Protein AF-A0A9E0X4R2-F1 (afdb_monomer)

Foldseek 3Di:
DDDDDDDDDDPPCVVPPPVPDPPDQVRVVVVCVVVLQFDDPVVLQVVCCVVVVFHWDDWGWDQDPNFIWIWTWTQHPVRWTKTWIAGRRPRHTPDIDTDGDD

pLDDT: mean 84.86, std 18.84, range [43.09, 98.38]

Solvent-accessible surface area (backbone atoms only — not comparable to full-atom values): 6273 Å² total; per-residue (Å²): 136,84,84,87,88,84,82,82,81,81,87,70,78,74,70,77,78,72,72,76,68,83,69,53,50,68,58,48,5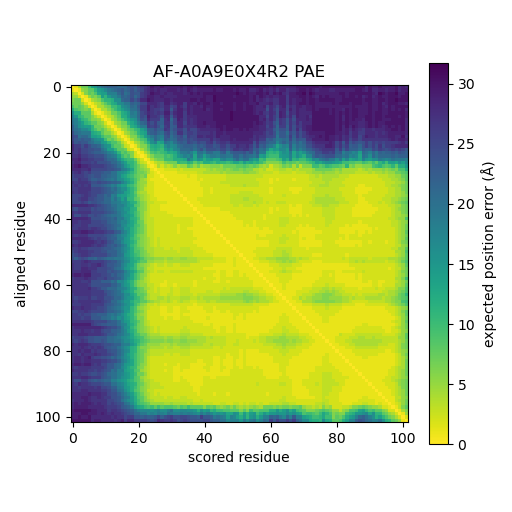1,50,50,38,42,76,70,67,60,31,59,58,68,66,61,52,48,60,49,48,30,67,76,68,60,35,45,79,77,46,76,48,59,49,75,56,98,90,40,52,32,37,39,34,36,29,40,33,91,87,67,32,39,38,39,37,34,22,36,28,61,80,63,48,78,76,44,80,46,79,45,81,70,128

Sequence (102 aa):
MTHLLRIIVLLSLALFAVRALPADDHDLARQALQQGQVLPLRSVIDKVEREYQGQVVKIEFERDDGRYIYEIRLLQKDGRIAKLKLDAVDGRVLKIKRKEGR

Mean predicted aligned error: 10.58 Å

Radius of gyration: 24.24 Å; Cα contacts (8 Å, |Δi|>4): 136; chains: 1; bounding box: 84×25×48 Å

Nearest PDB structures (foldseek):
  2gu3-assembly1_A  TM=7.983E-01  e=5.605E-03  Bacillus subtilis subsp. subtilis str. 168
  2zf4-assembly1_B  TM=6.304E-01  e=1.196E+00  Chromobacterium violaceum
  1vkd-assembly1_A  TM=5.359E-01  e=2.009E+00  Thermotoga maritima MSB8
  7pkn-assembly1_O  TM=3.134E-01  e=2.531E+00  Homo sapiens

Secondary structure (DSSP, 8-state):
--------------------PPPPHHHHHHHHHHTT-S--HHHHHHHHHHHHTEEEEEEEEEEETTEEEEEEEEEETTSPEEEEEEETTT--EEEEEEEPP-

Structure (mmCIF, N/CA/C/O backbone):
data_AF-A0A9E0X4R2-F1
#
_entry.id   AF-A0A9E0X4R2-F1
#
loop_
_atom_site.group_PDB
_atom_site.id
_atom_site.type_symbol
_atom_site.label_atom_id
_atom_site.label_alt_id
_atom_site.label_comp_id
_atom_site.label_asym_id
_atom_site.label_entity_id
_atom_site.label_seq_id
_atom_site.pdbx_PDB_ins_code
_atom_site.Cartn_x
_atom_site.Cartn_y
_atom_site.Cartn_z
_atom_site.occupancy
_atom_site.B_iso_or_equiv
_atom_site.auth_seq_id
_atom_site.auth_comp_id
_atom_site.auth_asym_id
_atom_site.auth_atom_id
_atom_site.pdbx_PDB_model_num
ATOM 1 N N . MET A 1 1 ? 69.497 -18.915 -25.208 1.00 43.28 1 MET A N 1
ATOM 2 C CA . MET A 1 1 ? 70.309 -17.768 -25.657 1.00 43.28 1 MET A CA 1
ATOM 3 C C . MET A 1 1 ? 69.349 -16.619 -25.952 1.00 43.28 1 MET A C 1
ATOM 5 O O . MET A 1 1 ? 68.431 -16.826 -26.727 1.00 43.28 1 MET A O 1
ATOM 9 N N . THR A 1 2 ? 69.528 -15.494 -25.246 1.00 43.09 2 THR A N 1
ATOM 10 C CA . THR A 1 2 ? 69.054 -14.122 -25.555 1.00 43.09 2 THR A CA 1
ATOM 11 C C . THR A 1 2 ? 67.542 -13.785 -25.565 1.00 43.09 2 THR A C 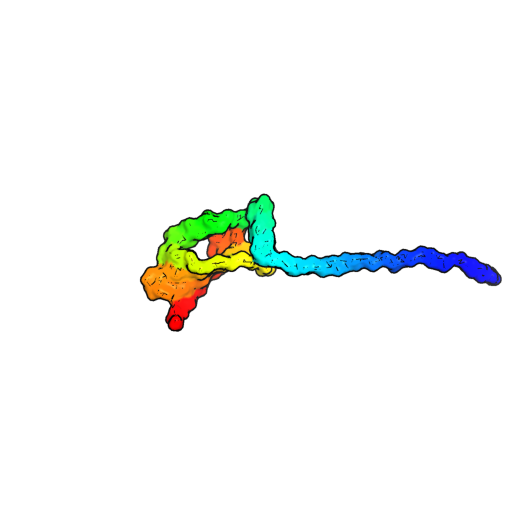1
ATOM 13 O O . THR A 1 2 ? 66.879 -13.863 -26.586 1.00 43.09 2 THR A O 1
ATOM 16 N N . HIS A 1 3 ? 67.056 -13.341 -24.394 1.00 48.06 3 HIS A N 1
ATOM 17 C CA . HIS A 1 3 ? 66.457 -12.020 -24.090 1.00 48.06 3 HIS A CA 1
ATOM 18 C C . HIS A 1 3 ? 65.328 -11.376 -24.951 1.00 48.06 3 HIS A C 1
ATOM 20 O O . HIS A 1 3 ? 65.581 -10.877 -26.037 1.00 48.06 3 HIS A O 1
ATOM 26 N N . LEU A 1 4 ? 64.188 -11.140 -24.265 1.00 48.16 4 LEU A N 1
ATOM 27 C CA . LEU A 1 4 ? 63.548 -9.820 -24.015 1.00 48.16 4 LEU A CA 1
ATOM 28 C C . LEU A 1 4 ? 62.617 -9.179 -25.083 1.00 48.16 4 LEU A C 1
ATOM 30 O O . LEU A 1 4 ? 62.838 -9.283 -26.279 1.00 48.16 4 LEU A O 1
ATOM 34 N N . LEU A 1 5 ? 61.643 -8.402 -24.565 1.00 46.09 5 LEU A N 1
ATOM 35 C CA . LEU A 1 5 ? 60.572 -7.588 -25.192 1.00 46.09 5 LEU A CA 1
ATOM 36 C C . LEU A 1 5 ? 59.298 -8.372 -25.594 1.00 46.09 5 LEU A C 1
ATOM 38 O O . LEU A 1 5 ? 59.344 -9.252 -26.434 1.00 46.09 5 LEU A O 1
ATOM 42 N N . ARG A 1 6 ? 58.092 -8.068 -25.092 1.00 50.88 6 ARG A N 1
ATOM 43 C CA . ARG A 1 6 ? 57.503 -6.735 -24.903 1.00 50.88 6 ARG A CA 1
ATOM 44 C C . ARG A 1 6 ? 56.609 -6.636 -23.661 1.00 50.88 6 ARG A C 1
ATOM 46 O O . ARG A 1 6 ? 55.762 -7.472 -23.378 1.00 50.88 6 ARG A O 1
ATOM 53 N N . ILE A 1 7 ? 56.839 -5.528 -22.981 1.00 49.66 7 ILE A N 1
ATOM 54 C CA . ILE A 1 7 ? 56.126 -4.912 -21.873 1.00 49.66 7 ILE A CA 1
ATOM 55 C C . ILE A 1 7 ? 54.783 -4.334 -22.370 1.00 49.66 7 ILE A C 1
ATOM 57 O O . ILE A 1 7 ? 54.749 -3.668 -23.399 1.00 49.66 7 ILE A O 1
ATOM 61 N N . ILE A 1 8 ? 53.730 -4.562 -21.576 1.00 53.28 8 ILE A N 1
ATOM 62 C CA . ILE A 1 8 ? 52.528 -3.727 -21.382 1.00 53.28 8 ILE A CA 1
ATOM 63 C C . ILE A 1 8 ? 51.592 -3.532 -22.589 1.00 53.28 8 ILE A C 1
ATOM 65 O O . ILE A 1 8 ? 51.769 -2.644 -23.415 1.00 53.28 8 ILE A O 1
ATOM 69 N N . VAL A 1 9 ? 50.454 -4.228 -22.545 1.00 48.56 9 VAL A N 1
ATOM 70 C CA . VAL A 1 9 ? 49.158 -3.554 -22.709 1.00 48.56 9 VAL A CA 1
ATOM 71 C C . VAL A 1 9 ? 48.387 -3.815 -21.426 1.00 48.56 9 VAL A C 1
ATOM 73 O O . VAL A 1 9 ? 48.083 -4.956 -21.085 1.00 48.56 9 VAL A O 1
ATOM 76 N N . LEU A 1 10 ? 48.194 -2.742 -20.664 1.00 48.69 10 LEU A N 1
ATOM 77 C CA . LEU A 1 10 ? 47.518 -2.718 -19.379 1.00 48.69 10 LEU A CA 1
ATOM 78 C C . LEU A 1 10 ? 46.163 -3.419 -19.473 1.00 48.69 10 LEU A C 1
ATOM 80 O O . LEU A 1 10 ? 45.215 -2.917 -20.072 1.00 48.69 10 LEU A O 1
ATOM 84 N N . LEU A 1 11 ? 46.077 -4.556 -18.791 1.00 47.44 11 LEU A N 1
ATOM 85 C CA . LEU A 1 11 ? 44.843 -5.179 -18.342 1.00 47.44 11 LEU A CA 1
ATOM 86 C C . LEU A 1 11 ? 44.230 -4.309 -17.230 1.00 47.44 11 LEU A C 1
ATOM 88 O O . LEU A 1 11 ? 44.084 -4.731 -16.090 1.00 47.44 11 LEU A O 1
ATOM 92 N N . SER A 1 12 ? 43.922 -3.052 -17.539 1.00 51.56 12 SER A N 1
ATOM 93 C CA . SER A 1 12 ? 43.158 -2.164 -16.670 1.00 51.56 12 SER A CA 1
ATOM 94 C C . SER A 1 12 ? 41.726 -2.121 -17.175 1.00 51.56 12 SER A C 1
ATOM 96 O O . SER A 1 12 ? 41.188 -1.061 -17.490 1.00 51.56 12 SER A O 1
ATOM 98 N N . LEU A 1 13 ? 41.084 -3.290 -17.227 1.00 51.34 13 LEU A N 1
ATOM 99 C CA . LEU A 1 13 ? 39.637 -3.345 -17.103 1.00 51.34 13 LEU A CA 1
ATOM 100 C C . LEU A 1 13 ? 39.340 -3.077 -15.622 1.00 51.34 13 LEU A C 1
ATOM 102 O O . LEU A 1 13 ? 39.000 -3.976 -14.857 1.00 51.34 13 LEU A O 1
ATOM 106 N N . ALA A 1 14 ? 39.544 -1.824 -15.206 1.00 53.66 14 ALA A N 1
ATOM 107 C CA . ALA A 1 14 ? 38.909 -1.275 -14.024 1.00 53.66 14 ALA A CA 1
ATOM 108 C C . ALA A 1 14 ? 37.421 -1.244 -14.362 1.00 53.66 14 ALA A C 1
ATOM 110 O O . ALA A 1 14 ? 36.879 -0.241 -14.824 1.00 53.66 14 ALA A O 1
ATOM 111 N N . LEU A 1 15 ? 36.804 -2.422 -14.266 1.00 53.41 15 LEU A N 1
ATOM 112 C CA . LEU A 1 15 ? 35.386 -2.615 -14.422 1.00 53.41 15 LEU A CA 1
ATOM 113 C C . LEU A 1 15 ? 34.783 -1.754 -13.324 1.00 53.41 15 LEU A C 1
ATOM 115 O O . LEU A 1 15 ? 34.887 -2.072 -12.140 1.00 53.41 15 LEU A O 1
ATOM 119 N N . PHE A 1 16 ? 34.284 -0.596 -13.743 1.00 53.94 16 P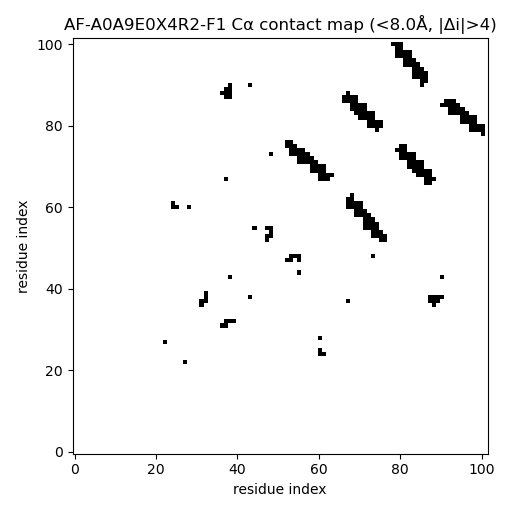HE A N 1
ATOM 120 C CA . PHE A 1 16 ? 33.515 0.322 -12.937 1.00 53.94 16 PHE A CA 1
ATOM 121 C C . PHE A 1 16 ? 32.460 -0.505 -12.206 1.00 53.94 16 PHE A C 1
ATOM 123 O O . PHE A 1 16 ? 31.412 -0.834 -12.760 1.00 53.94 16 PHE A O 1
ATOM 130 N N . ALA A 1 17 ? 32.732 -0.851 -10.951 1.00 55.50 17 ALA A N 1
ATOM 131 C CA . ALA A 1 17 ? 31.693 -1.218 -10.019 1.00 55.50 17 ALA A CA 1
ATOM 132 C C . ALA A 1 17 ? 30.947 0.084 -9.730 1.00 55.50 17 ALA A C 1
ATOM 134 O O . ALA A 1 17 ? 31.170 0.739 -8.711 1.00 55.50 17 ALA A O 1
ATOM 135 N N . VAL A 1 18 ? 30.109 0.503 -10.684 1.00 56.25 18 VAL A N 1
ATOM 136 C CA . VAL A 1 18 ? 29.050 1.467 -10.433 1.00 56.25 18 VAL A CA 1
ATOM 137 C C . VAL A 1 18 ? 28.205 0.795 -9.366 1.00 56.25 18 VAL A C 1
ATOM 139 O O . VAL A 1 18 ? 27.389 -0.078 -9.657 1.00 56.25 18 VAL A O 1
ATOM 142 N N . ARG A 1 19 ? 28.472 1.112 -8.097 1.00 55.97 19 ARG A N 1
ATOM 143 C CA . ARG A 1 19 ? 27.552 0.777 -7.020 1.00 55.97 19 ARG A CA 1
ATOM 144 C C . ARG A 1 19 ? 26.278 1.512 -7.395 1.00 55.97 19 ARG A C 1
ATOM 146 O O . ARG A 1 19 ? 26.244 2.736 -7.310 1.00 55.97 19 ARG A O 1
ATOM 153 N N . ALA A 1 20 ? 25.291 0.772 -7.896 1.00 59.97 20 ALA A N 1
ATOM 154 C CA . ALA A 1 20 ? 23.948 1.283 -8.067 1.00 59.97 20 ALA A CA 1
ATOM 155 C C . ALA A 1 20 ? 23.560 1.870 -6.710 1.00 59.97 20 ALA A C 1
ATOM 157 O O . ALA A 1 20 ? 23.466 1.142 -5.719 1.00 59.97 20 ALA A O 1
ATOM 158 N N . LEU A 1 21 ? 23.472 3.198 -6.643 1.00 59.91 21 LEU A N 1
ATOM 159 C CA . LEU A 1 21 ? 22.924 3.855 -5.472 1.00 59.91 21 LEU A CA 1
ATOM 160 C C . LEU A 1 21 ? 21.530 3.253 -5.271 1.00 59.91 21 LEU A C 1
ATOM 162 O O . LEU A 1 21 ? 20.826 3.070 -6.270 1.00 59.91 21 LEU A O 1
ATOM 166 N N . PRO A 1 22 ? 21.149 2.875 -4.039 1.00 59.75 22 PRO A N 1
ATOM 167 C CA . PRO A 1 22 ? 19.794 2.412 -3.792 1.00 59.75 22 PRO A CA 1
ATOM 168 C C . PRO A 1 22 ? 18.848 3.489 -4.324 1.00 59.75 22 PRO A C 1
ATOM 170 O O . PRO A 1 22 ? 18.942 4.648 -3.920 1.00 59.75 22 PRO A O 1
ATOM 173 N N . ALA A 1 23 ? 18.033 3.125 -5.315 1.00 66.56 23 ALA A N 1
ATOM 174 C CA . ALA A 1 23 ? 17.028 4.026 -5.850 1.00 66.56 23 ALA A CA 1
ATOM 175 C C . ALA A 1 23 ? 16.111 4.432 -4.694 1.00 66.56 23 ALA A C 1
ATOM 177 O O . ALA A 1 23 ? 15.736 3.577 -3.893 1.00 66.56 23 ALA A O 1
ATOM 178 N N . ASP A 1 24 ? 15.782 5.719 -4.602 1.00 84.38 24 ASP A N 1
ATOM 179 C CA . ASP A 1 24 ? 14.776 6.196 -3.657 1.00 84.38 24 ASP A CA 1
ATOM 180 C C . ASP A 1 24 ? 13.481 5.392 -3.876 1.00 84.38 24 ASP A C 1
ATOM 182 O O . ASP A 1 24 ? 13.077 5.177 -5.025 1.00 84.38 24 ASP A O 1
ATOM 186 N N . ASP A 1 25 ? 12.838 4.921 -2.804 1.00 83.38 25 ASP A N 1
ATOM 187 C CA . ASP A 1 25 ? 11.625 4.097 -2.891 1.00 83.38 25 ASP A CA 1
ATOM 188 C C . ASP A 1 25 ? 10.531 4.782 -3.729 1.00 83.38 25 ASP A C 1
ATOM 190 O O . ASP A 1 25 ? 9.779 4.121 -4.452 1.00 83.38 25 ASP A O 1
ATOM 194 N N . HIS A 1 26 ? 10.469 6.118 -3.705 1.00 86.88 26 HIS A N 1
ATOM 195 C CA . HIS A 1 26 ? 9.548 6.886 -4.540 1.00 86.88 26 HIS A CA 1
ATOM 196 C C . HIS A 1 26 ? 9.922 6.853 -6.026 1.00 86.88 26 HIS A C 1
ATOM 198 O O . HIS A 1 26 ? 9.035 6.799 -6.884 1.00 86.88 26 HIS A O 1
ATOM 204 N N . ASP A 1 27 ? 11.213 6.892 -6.354 1.00 91.75 27 ASP A N 1
ATOM 205 C CA . ASP A 1 27 ? 11.682 6.762 -7.736 1.00 91.75 27 ASP A CA 1
ATOM 206 C C . ASP A 1 27 ? 11.440 5.350 -8.256 1.00 91.75 27 ASP A C 1
ATOM 208 O O . ASP A 1 27 ? 10.937 5.183 -9.369 1.00 91.75 27 ASP A O 1
ATOM 212 N N . LEU A 1 28 ? 11.697 4.340 -7.425 1.00 92.75 28 LEU A N 1
ATOM 213 C CA . LEU A 1 28 ? 11.411 2.949 -7.748 1.00 92.75 28 LEU A CA 1
ATOM 214 C C . LEU A 1 28 ? 9.912 2.725 -7.997 1.00 92.75 28 LEU A C 1
ATOM 216 O O . L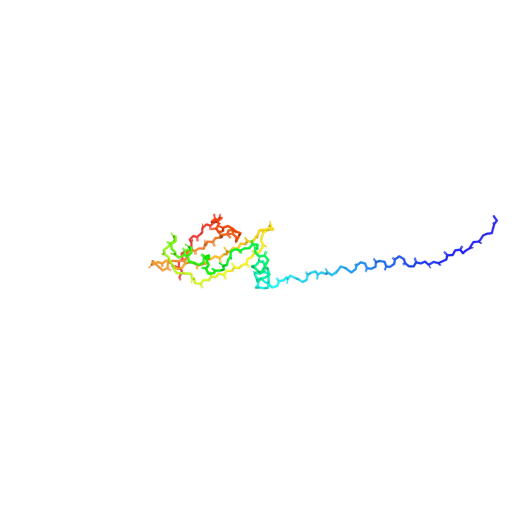EU A 1 28 ? 9.548 2.116 -9.004 1.00 92.75 28 LEU A O 1
ATOM 220 N N . ALA A 1 29 ? 9.043 3.251 -7.128 1.00 94.44 29 ALA A N 1
ATOM 221 C CA . ALA A 1 29 ? 7.591 3.163 -7.290 1.00 94.44 29 ALA A CA 1
ATOM 222 C C . ALA A 1 29 ? 7.124 3.813 -8.599 1.00 94.44 29 ALA A C 1
ATOM 224 O O . ALA A 1 29 ? 6.326 3.234 -9.341 1.00 94.44 29 ALA A O 1
ATOM 225 N N . ARG A 1 30 ? 7.644 5.010 -8.906 1.00 95.25 30 ARG A N 1
ATOM 226 C CA . ARG A 1 30 ? 7.325 5.726 -10.149 1.00 95.25 30 ARG A CA 1
ATOM 227 C C . ARG A 1 30 ? 7.761 4.941 -11.379 1.00 95.25 30 ARG A C 1
ATOM 229 O O . ARG A 1 30 ? 6.967 4.802 -12.307 1.00 95.25 30 ARG A O 1
ATOM 236 N N . GLN A 1 31 ? 8.981 4.413 -11.381 1.00 95.75 31 GLN A N 1
ATOM 237 C CA . GLN A 1 31 ? 9.509 3.635 -12.501 1.00 95.75 31 GLN A CA 1
ATOM 238 C C . GLN A 1 31 ? 8.715 2.345 -12.719 1.00 95.75 31 GLN A C 1
ATOM 240 O O . GLN A 1 31 ? 8.307 2.071 -13.846 1.00 95.75 31 GLN A O 1
ATOM 245 N N . ALA A 1 32 ? 8.433 1.589 -11.655 1.00 96.38 32 ALA A N 1
ATOM 246 C CA . ALA A 1 32 ? 7.656 0.355 -11.749 1.00 96.38 32 ALA A CA 1
ATOM 247 C C . ALA A 1 32 ? 6.248 0.614 -12.316 1.00 96.38 32 ALA A C 1
ATOM 249 O O . ALA A 1 32 ? 5.770 -0.140 -13.166 1.00 96.38 32 ALA A O 1
ATOM 250 N N . LEU A 1 33 ? 5.602 1.714 -11.904 1.00 97.38 33 LEU A N 1
ATOM 251 C CA . LEU A 1 33 ? 4.298 2.117 -12.433 1.00 97.38 33 LEU A CA 1
ATOM 252 C C . LEU A 1 33 ? 4.380 2.519 -13.912 1.00 97.38 33 LEU 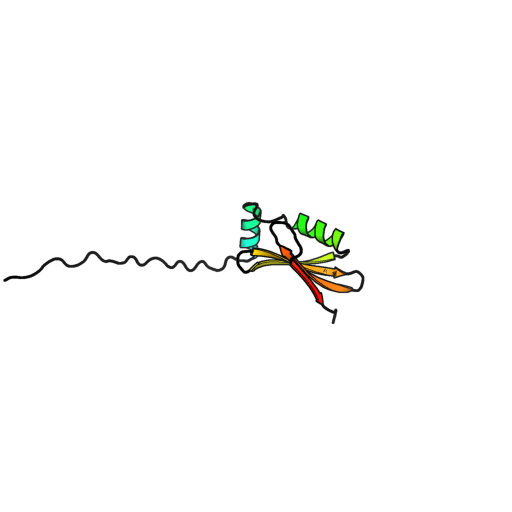A C 1
ATOM 254 O O . LEU A 1 33 ? 3.564 2.071 -14.714 1.00 97.38 33 LEU A O 1
ATOM 258 N N . GLN A 1 34 ? 5.367 3.337 -14.288 1.00 97.44 34 GLN A N 1
ATOM 259 C CA . GLN A 1 34 ? 5.574 3.762 -15.679 1.00 97.44 34 GLN A CA 1
ATOM 260 C C . GLN A 1 34 ? 5.865 2.581 -16.613 1.00 97.44 34 GLN A C 1
ATOM 262 O O . GLN A 1 34 ? 5.475 2.607 -17.777 1.00 97.44 34 GLN A O 1
ATOM 267 N N . GLN A 1 35 ? 6.517 1.539 -16.098 1.00 97.56 35 GLN A N 1
ATOM 268 C CA . GLN A 1 35 ? 6.790 0.295 -16.818 1.00 97.56 35 GLN A CA 1
ATOM 269 C C . GLN A 1 35 ? 5.604 -0.685 -16.811 1.00 97.5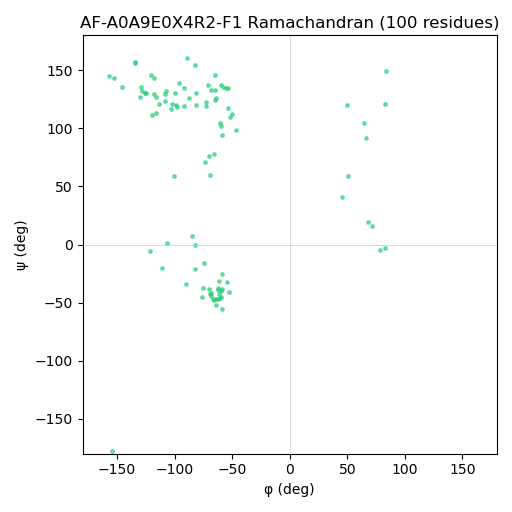6 35 GLN A C 1
ATOM 271 O O . GLN A 1 35 ? 5.717 -1.770 -17.378 1.00 97.56 35 GLN A O 1
ATOM 276 N N . GLY A 1 36 ? 4.480 -0.338 -16.170 1.00 97.44 36 GLY A N 1
ATOM 277 C CA . GLY A 1 36 ? 3.291 -1.190 -16.086 1.00 97.44 36 GLY A CA 1
ATOM 278 C C . GLY A 1 36 ? 3.481 -2.450 -15.236 1.00 97.44 36 GLY A C 1
ATOM 279 O O . GLY A 1 36 ? 2.724 -3.404 -15.384 1.00 97.44 36 GLY A O 1
ATOM 280 N N . GLN A 1 37 ? 4.493 -2.477 -14.365 1.00 97.75 37 GLN A N 1
ATOM 281 C CA . GLN A 1 37 ? 4.815 -3.643 -13.534 1.00 97.75 37 GLN A CA 1
ATOM 282 C C . GLN A 1 37 ? 3.951 -3.735 -12.276 1.00 97.75 37 GLN A C 1
ATOM 284 O O . GLN A 1 37 ? 3.852 -4.805 -11.685 1.00 97.75 37 GLN A O 1
ATOM 289 N N . VAL A 1 38 ? 3.356 -2.622 -11.841 1.00 98.38 38 VAL A N 1
ATOM 290 C CA . VAL A 1 38 ? 2.561 -2.538 -10.611 1.00 98.38 38 VAL A CA 1
ATOM 291 C C . VAL A 1 38 ? 1.254 -1.790 -10.845 1.00 98.38 38 VAL A C 1
ATOM 293 O O . VAL A 1 38 ? 1.138 -0.968 -11.757 1.00 98.38 38 VAL A O 1
ATOM 296 N N . LEU A 1 39 ? 0.268 -2.063 -9.995 1.00 98.31 39 LEU A N 1
ATOM 297 C CA . LEU A 1 39 ? -1.022 -1.390 -10.014 1.00 98.31 39 LEU A CA 1
ATOM 298 C C . LEU A 1 39 ? -0.888 0.102 -9.666 1.00 98.31 39 LEU A C 1
ATOM 300 O O . LEU A 1 39 ? -0.102 0.464 -8.791 1.00 98.31 39 LEU A O 1
ATOM 304 N N . PRO A 1 40 ? -1.709 0.985 -10.265 1.00 97.56 40 PRO A N 1
ATOM 305 C CA . PRO A 1 40 ? -1.780 2.378 -9.850 1.00 97.56 40 PRO A CA 1
ATOM 306 C C . PRO A 1 40 ? -2.192 2.506 -8.382 1.00 97.56 40 PRO A C 1
ATOM 308 O O . PRO A 1 40 ? -3.150 1.874 -7.934 1.00 97.56 40 PRO A O 1
ATOM 311 N N . LEU A 1 41 ? -1.530 3.409 -7.654 1.00 95.06 41 LEU A N 1
ATOM 312 C CA . LEU A 1 41 ? -1.767 3.625 -6.224 1.00 95.06 41 LEU A CA 1
ATOM 313 C C . LEU A 1 41 ? -3.248 3.869 -5.894 1.00 95.06 41 LEU A C 1
ATOM 315 O O . LEU A 1 41 ? -3.771 3.326 -4.925 1.00 95.06 41 LEU A O 1
ATOM 319 N N . ARG A 1 42 ? -3.942 4.645 -6.736 1.00 96.38 42 ARG A N 1
ATOM 320 C CA . ARG A 1 42 ? -5.369 4.939 -6.565 1.00 96.38 42 ARG A CA 1
ATOM 321 C C . ARG A 1 42 ? -6.234 3.679 -6.624 1.00 96.38 42 ARG A C 1
ATOM 323 O O . ARG A 1 42 ? -7.100 3.504 -5.780 1.00 96.38 42 ARG A O 1
ATOM 330 N N . SER A 1 43 ? -5.955 2.775 -7.561 1.00 97.44 43 SER A N 1
ATOM 331 C CA . SER A 1 43 ? -6.671 1.500 -7.678 1.00 97.44 43 SER A CA 1
ATOM 332 C C . SER A 1 43 ? -6.482 0.629 -6.436 1.00 97.44 43 SER A C 1
ATOM 334 O O . SER A 1 43 ? -7.420 -0.033 -5.995 1.00 97.44 43 SER A O 1
ATOM 336 N N . VAL A 1 44 ? -5.281 0.649 -5.852 1.00 97.50 44 VAL A N 1
ATOM 337 C CA . VAL A 1 44 ? -4.978 -0.086 -4.620 1.00 97.50 44 VAL A CA 1
ATOM 338 C C . VAL A 1 44 ? -5.713 0.518 -3.419 1.00 97.50 44 VAL A C 1
ATOM 340 O O . VAL A 1 44 ? -6.296 -0.235 -2.641 1.00 97.50 44 VAL A O 1
ATOM 343 N N . ILE A 1 45 ? -5.749 1.851 -3.294 1.00 97.81 45 ILE A N 1
ATOM 344 C CA . ILE A 1 45 ? -6.520 2.553 -2.251 1.00 97.81 45 ILE A CA 1
ATOM 345 C C . ILE A 1 45 ? -8.00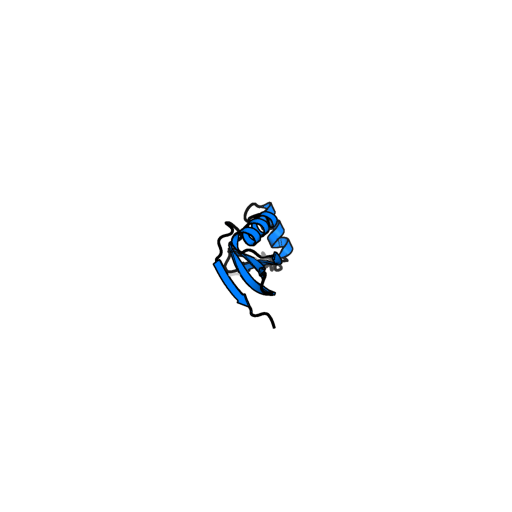3 2.193 -2.352 1.00 97.81 45 ILE A C 1
ATOM 347 O O . ILE A 1 45 ? -8.566 1.667 -1.392 1.00 97.81 45 ILE A O 1
ATOM 351 N N . ASP A 1 46 ? -8.608 2.393 -3.526 1.00 97.88 46 ASP A N 1
ATOM 352 C CA . ASP A 1 46 ? -10.041 2.168 -3.746 1.00 97.88 46 ASP A CA 1
ATOM 353 C C . ASP A 1 46 ? -10.442 0.715 -3.438 1.00 97.88 46 ASP A C 1
ATOM 355 O O . ASP A 1 46 ? -11.511 0.454 -2.877 1.00 97.88 46 ASP A O 1
ATOM 359 N N . LYS A 1 47 ? -9.579 -0.247 -3.795 1.00 96.56 47 LYS A N 1
ATOM 360 C CA . LYS A 1 47 ? -9.768 -1.666 -3.473 1.00 96.56 47 LYS A CA 1
ATOM 361 C C . LYS A 1 47 ? -9.734 -1.894 -1.964 1.00 96.56 47 LYS A C 1
ATOM 363 O O . LYS A 1 47 ? -10.641 -2.520 -1.419 1.00 96.56 47 LYS A O 1
ATOM 368 N N . VAL A 1 48 ? -8.695 -1.401 -1.296 1.00 97.75 48 VAL A N 1
ATOM 369 C CA . VAL A 1 48 ? -8.451 -1.679 0.121 1.00 97.75 48 VAL A CA 1
ATOM 370 C C . VAL A 1 48 ? -9.498 -1.027 1.018 1.00 97.75 48 VAL A C 1
ATOM 372 O O . VAL A 1 48 ? -10.015 -1.693 1.915 1.00 97.75 48 VAL A O 1
ATOM 375 N N . GLU A 1 49 ? -9.857 0.231 0.774 1.00 97.50 49 GLU A N 1
ATOM 376 C CA . GLU A 1 49 ? -10.888 0.912 1.569 1.00 97.50 49 GLU A CA 1
ATOM 377 C C . GLU A 1 49 ? -12.250 0.221 1.433 1.00 97.50 49 GLU A C 1
ATOM 379 O O . GLU A 1 49 ? -12.952 0.028 2.430 1.00 97.50 49 GLU A O 1
ATOM 384 N N . ARG A 1 50 ? -12.590 -0.238 0.220 1.00 96.44 50 ARG A N 1
ATOM 385 C CA . ARG A 1 50 ? -13.821 -0.993 -0.050 1.00 96.44 50 ARG A CA 1
ATOM 386 C C . ARG A 1 50 ? -13.832 -2.359 0.634 1.00 96.44 50 ARG A C 1
ATOM 388 O O . ARG A 1 50 ? -14.836 -2.726 1.236 1.00 96.44 50 ARG A O 1
ATOM 395 N N . GLU A 1 51 ? -12.748 -3.121 0.513 1.00 96.31 51 GLU A N 1
ATOM 396 C CA . GLU A 1 51 ? -12.680 -4.510 0.983 1.00 96.31 51 GLU A CA 1
ATOM 397 C C . GLU A 1 51 ? -12.554 -4.599 2.512 1.00 96.31 51 GLU A C 1
ATOM 399 O O . GLU A 1 51 ? -13.175 -5.456 3.140 1.00 96.31 51 GLU A O 1
ATOM 404 N N . TYR A 1 52 ? -11.800 -3.682 3.127 1.00 95.06 52 TYR A N 1
ATOM 405 C CA . TYR A 1 52 ? -11.465 -3.731 4.556 1.00 95.06 52 TYR A CA 1
ATOM 406 C C . TYR A 1 52 ? -12.206 -2.692 5.409 1.00 95.06 52 TYR A C 1
ATOM 408 O O . TYR A 1 52 ? -12.003 -2.658 6.625 1.00 95.06 52 TYR A O 1
ATOM 416 N N . GLN A 1 53 ? -13.083 -1.884 4.800 1.00 94.69 53 GLN A N 1
ATOM 417 C CA . GLN A 1 53 ? -13.954 -0.912 5.472 1.00 94.69 53 GLN A CA 1
ATOM 418 C C . GLN A 1 53 ? -13.196 0.016 6.438 1.00 94.69 53 GLN A C 1
ATOM 420 O O . GLN A 1 53 ? -13.481 0.072 7.639 1.00 94.69 53 GLN A O 1
ATOM 425 N N . GLY A 1 54 ? -12.226 0.755 5.907 1.00 95.56 54 GLY A N 1
ATOM 426 C CA . GLY A 1 54 ? -11.426 1.718 6.661 1.00 95.56 54 GLY A CA 1
ATOM 427 C C . GLY A 1 54 ? -10.875 2.821 5.767 1.00 95.56 54 GLY A C 1
ATOM 428 O O . GLY A 1 54 ? -11.143 2.834 4.570 1.00 95.56 54 GLY A O 1
ATOM 429 N N . GLN A 1 55 ? -10.099 3.724 6.358 1.00 97.88 55 GLN A N 1
ATOM 430 C CA . GLN A 1 55 ? -9.448 4.824 5.652 1.00 97.88 55 GLN A CA 1
ATOM 431 C C . GLN A 1 55 ? -7.945 4.577 5.562 1.00 97.88 55 GLN A C 1
ATOM 433 O O . GLN A 1 55 ? -7.294 4.291 6.574 1.00 97.88 55 GLN A O 1
ATOM 438 N N . VAL A 1 56 ? -7.371 4.683 4.367 1.00 97.88 56 VAL A N 1
ATOM 439 C CA . VAL A 1 56 ? -5.920 4.570 4.208 1.00 97.88 56 VAL A CA 1
ATOM 440 C C . VAL A 1 56 ? -5.254 5.831 4.753 1.00 97.88 56 VAL A C 1
ATOM 442 O O . VAL A 1 56 ? -5.536 6.941 4.313 1.00 97.88 56 VAL A O 1
ATOM 445 N N . VAL A 1 57 ? -4.346 5.658 5.716 1.00 97.56 57 VAL A N 1
ATOM 446 C CA . VAL A 1 57 ? -3.627 6.772 6.365 1.00 97.56 57 VAL A CA 1
ATOM 447 C C . VAL A 1 57 ? -2.147 6.821 6.007 1.00 97.56 57 VAL A C 1
ATOM 449 O O . VAL A 1 57 ? -1.502 7.854 6.171 1.00 97.56 57 VAL A O 1
ATOM 452 N N . LYS A 1 58 ? -1.580 5.707 5.535 1.00 97.31 58 LYS A N 1
ATOM 453 C CA . LYS A 1 58 ? -0.204 5.655 5.035 1.00 97.31 58 LYS A CA 1
ATOM 454 C C . LYS A 1 58 ? -0.057 4.546 4.010 1.00 97.31 58 LYS A C 1
ATOM 456 O O . LYS A 1 58 ? -0.615 3.465 4.204 1.00 97.31 58 LYS A O 1
ATOM 461 N N . ILE A 1 59 ? 0.748 4.805 2.987 1.00 97.25 59 ILE A N 1
ATOM 462 C CA . ILE A 1 59 ? 1.237 3.788 2.064 1.00 97.25 59 ILE A CA 1
ATOM 463 C C . ILE A 1 59 ? 2.748 3.928 1.955 1.00 97.25 59 ILE A C 1
ATOM 465 O O . ILE A 1 59 ? 3.266 5.039 1.855 1.00 97.25 59 ILE A O 1
ATOM 469 N N . GLU A 1 60 ? 3.433 2.798 2.000 1.00 96.88 60 GLU A N 1
ATOM 470 C CA . GLU A 1 60 ? 4.853 2.657 1.705 1.00 96.88 60 GLU A CA 1
ATOM 471 C C . GLU A 1 60 ? 4.987 1.675 0.531 1.00 96.88 60 GLU A C 1
ATOM 473 O O . GLU A 1 60 ? 4.171 0.757 0.378 1.00 96.88 60 GLU A O 1
ATOM 478 N N . PHE A 1 61 ? 5.984 1.899 -0.320 1.00 96.31 61 PHE A N 1
ATOM 479 C CA . PHE A 1 61 ? 6.324 1.012 -1.425 1.00 96.31 61 PHE A CA 1
ATOM 480 C C . PHE A 1 61 ? 7.718 0.467 -1.172 1.00 96.31 61 PHE A C 1
ATOM 482 O O . PHE A 1 61 ? 8.640 1.238 -0.939 1.00 96.31 61 PHE A O 1
ATOM 489 N N . GLU A 1 62 ? 7.862 -0.849 -1.210 1.00 93.81 62 GLU A N 1
ATOM 490 C CA . GLU A 1 62 ? 9.140 -1.511 -0.974 1.00 93.81 62 GLU A CA 1
ATOM 491 C C . GLU A 1 62 ? 9.367 -2.595 -2.029 1.00 93.81 62 GLU A C 1
ATOM 493 O O . GLU A 1 62 ? 8.423 -3.120 -2.636 1.00 93.81 62 GLU A O 1
ATOM 498 N N . ARG A 1 63 ? 10.636 -2.950 -2.236 1.00 93.31 63 ARG A N 1
ATOM 499 C CA . ARG A 1 63 ? 11.011 -4.150 -2.979 1.00 93.31 63 ARG A CA 1
ATOM 500 C C . ARG A 1 63 ? 11.747 -5.096 -2.047 1.00 93.31 63 ARG A C 1
ATOM 502 O O . ARG A 1 63 ? 12.859 -4.801 -1.625 1.00 93.31 63 ARG A O 1
ATOM 509 N N . ASP A 1 64 ? 11.123 -6.230 -1.768 1.00 89.62 64 ASP A N 1
ATOM 510 C CA . ASP A 1 64 ? 11.630 -7.251 -0.850 1.00 89.62 64 ASP A CA 1
ATOM 511 C C . ASP A 1 64 ? 11.683 -8.595 -1.580 1.00 89.62 64 ASP A C 1
ATOM 513 O O . ASP A 1 64 ? 10.731 -8.960 -2.275 1.00 89.62 64 ASP A O 1
ATOM 517 N N . ASP A 1 65 ? 12.820 -9.289 -1.507 1.00 91.31 65 ASP A N 1
ATOM 518 C CA . ASP A 1 65 ? 13.082 -10.547 -2.227 1.00 91.31 65 ASP A CA 1
ATOM 519 C C . ASP A 1 65 ? 12.653 -10.528 -3.712 1.00 91.31 65 ASP A C 1
ATOM 521 O O . ASP A 1 65 ? 12.072 -11.470 -4.255 1.00 91.31 65 ASP A O 1
ATOM 525 N N . GLY A 1 66 ? 12.911 -9.403 -4.387 1.00 92.50 66 GLY A N 1
ATOM 526 C CA . GLY A 1 66 ? 12.590 -9.204 -5.802 1.00 92.50 66 GLY A CA 1
ATOM 527 C C . GLY A 1 66 ? 11.122 -8.884 -6.105 1.00 92.50 66 GLY A C 1
ATOM 528 O O . GLY A 1 66 ? 10.825 -8.558 -7.256 1.00 92.50 66 GLY A O 1
ATOM 529 N N . ARG A 1 67 ? 10.231 -8.895 -5.108 1.00 95.94 67 ARG A N 1
ATOM 530 C CA . ARG A 1 67 ? 8.802 -8.575 -5.237 1.00 95.94 67 ARG A CA 1
ATOM 531 C C . ARG A 1 67 ? 8.522 -7.121 -4.868 1.00 95.94 67 ARG A C 1
ATOM 533 O O . ARG A 1 67 ? 9.034 -6.627 -3.870 1.00 95.94 67 ARG A O 1
ATOM 540 N N . TYR A 1 68 ? 7.660 -6.462 -5.637 1.00 97.69 68 TYR A N 1
ATOM 541 C CA . TYR A 1 68 ? 7.115 -5.152 -5.282 1.00 97.69 68 TYR A CA 1
ATOM 542 C C . TYR A 1 68 ? 5.955 -5.298 -4.299 1.00 97.69 68 TYR A C 1
ATOM 544 O O . TYR A 1 68 ? 5.036 -6.089 -4.530 1.00 97.69 68 TYR A O 1
ATOM 552 N N . ILE A 1 69 ? 5.991 -4.540 -3.207 1.00 97.94 69 ILE A N 1
ATOM 553 C CA . ILE A 1 69 ? 5.015 -4.638 -2.124 1.00 97.94 69 ILE A CA 1
ATOM 554 C C . ILE A 1 69 ? 4.457 -3.253 -1.810 1.00 97.94 69 ILE A C 1
ATOM 556 O O . ILE A 1 69 ? 5.205 -2.298 -1.606 1.00 97.94 69 ILE A O 1
ATOM 560 N N . TYR A 1 70 ? 3.130 -3.172 -1.707 1.00 98.12 70 TYR A N 1
ATOM 561 C CA . TYR A 1 70 ? 2.458 -2.061 -1.041 1.00 98.12 70 TYR A CA 1
ATOM 562 C C . TYR A 1 70 ? 2.229 -2.410 0.426 1.00 98.12 70 TYR A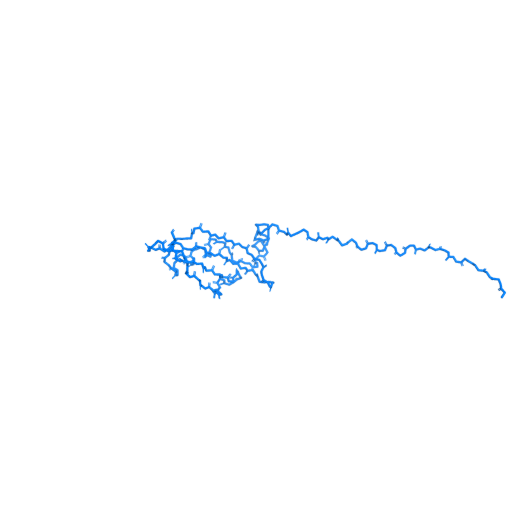 C 1
ATOM 564 O O . TYR A 1 70 ? 1.503 -3.357 0.746 1.00 98.12 70 TYR A O 1
ATOM 572 N N . GLU A 1 71 ? 2.809 -1.623 1.326 1.00 98.06 71 GLU A N 1
ATOM 573 C CA . GLU A 1 71 ? 2.477 -1.658 2.744 1.00 98.06 71 GLU A CA 1
ATOM 574 C C . GLU A 1 71 ? 1.489 -0.537 3.070 1.00 98.06 71 GLU A C 1
ATOM 576 O O . GLU A 1 71 ? 1.793 0.644 2.937 1.00 98.06 71 GLU A O 1
ATOM 581 N N . ILE A 1 72 ? 0.302 -0.908 3.538 1.00 98.25 72 ILE A N 1
ATOM 582 C CA . ILE A 1 72 ? -0.806 0.013 3.772 1.00 98.25 72 ILE A CA 1
ATOM 583 C C . ILE A 1 72 ? -1.160 0.013 5.251 1.00 98.25 72 ILE A C 1
ATOM 585 O O . ILE A 1 72 ? -1.389 -1.041 5.851 1.00 98.25 72 ILE A O 1
ATOM 589 N N . ARG A 1 73 ? -1.246 1.207 5.841 1.00 98.00 73 ARG A N 1
ATOM 590 C CA . ARG A 1 73 ? -1.845 1.419 7.161 1.00 98.00 73 ARG A CA 1
ATOM 591 C C . ARG A 1 73 ? -3.273 1.908 6.978 1.00 98.00 73 ARG A C 1
ATOM 593 O O . ARG A 1 73 ? -3.496 2.962 6.386 1.00 98.00 73 ARG A O 1
ATOM 600 N N . LEU A 1 74 ? -4.210 1.135 7.505 1.00 97.69 74 LEU A N 1
ATOM 601 C CA . LEU A 1 74 ? -5.642 1.359 7.406 1.00 97.69 74 LEU A CA 1
ATOM 602 C C . LEU A 1 74 ? -6.213 1.675 8.789 1.00 97.69 74 LEU A C 1
ATOM 604 O O . LEU A 1 74 ? -6.101 0.851 9.700 1.00 97.69 74 LEU A O 1
ATOM 608 N N . LEU A 1 75 ? -6.829 2.843 8.931 1.00 96.75 75 LEU A N 1
ATOM 609 C CA . LEU A 1 75 ? -7.590 3.234 10.110 1.00 96.75 75 LEU A CA 1
ATOM 610 C C . LEU A 1 75 ? -8.993 2.631 10.043 1.00 96.75 75 LEU A C 1
ATOM 612 O O . LEU A 1 75 ? -9.752 2.890 9.109 1.00 96.75 75 LEU A O 1
ATOM 616 N N . GLN A 1 76 ? -9.325 1.812 11.034 1.00 94.62 76 GLN A N 1
ATOM 617 C CA . GLN A 1 76 ? -10.641 1.199 11.171 1.00 94.62 76 GLN A CA 1
ATOM 618 C C . GLN A 1 76 ? -11.578 2.098 11.988 1.00 94.62 76 GLN A C 1
ATOM 620 O O . GLN A 1 76 ? -11.136 2.963 12.743 1.00 94.62 76 GLN A O 1
ATOM 625 N N . LYS A 1 77 ? -12.892 1.872 11.865 1.00 92.69 77 LYS A N 1
ATOM 626 C CA . LYS A 1 77 ? -13.927 2.654 12.572 1.00 92.69 77 LYS A CA 1
ATOM 627 C C . LYS A 1 77 ? -13.797 2.626 14.099 1.00 92.69 77 LYS A C 1
ATOM 629 O O . LYS A 1 77 ? -14.265 3.540 14.762 1.00 92.69 77 LYS A O 1
ATOM 634 N N . ASP A 1 78 ? -13.177 1.583 14.646 1.00 91.50 78 ASP A N 1
ATOM 635 C CA . ASP A 1 78 ? -12.913 1.429 16.080 1.00 91.50 78 ASP A CA 1
ATOM 636 C C . ASP A 1 78 ? -11.618 2.127 16.543 1.00 91.50 78 ASP A C 1
ATOM 638 O O . ASP A 1 78 ? -11.190 1.948 17.681 1.00 91.50 78 ASP A O 1
ATOM 642 N N . GLY A 1 79 ? -10.976 2.901 15.661 1.00 93.44 79 GLY A N 1
ATOM 643 C CA . GLY A 1 79 ? -9.750 3.645 15.945 1.00 93.44 79 GLY A CA 1
ATOM 644 C C . GLY A 1 79 ? -8.463 2.825 15.835 1.00 93.44 79 GLY A C 1
ATOM 645 O O . GLY A 1 79 ? -7.375 3.383 15.986 1.00 93.44 79 GLY A O 1
ATOM 646 N N . ARG A 1 80 ? -8.533 1.517 15.552 1.00 94.25 80 ARG A N 1
ATOM 647 C CA . ARG A 1 80 ? -7.333 0.674 15.417 1.00 94.25 80 ARG A CA 1
ATOM 648 C C . ARG A 1 80 ? -6.699 0.794 14.033 1.00 94.25 80 ARG A C 1
ATOM 650 O O . ARG A 1 80 ? -7.372 1.061 13.038 1.00 94.25 80 ARG A O 1
ATOM 657 N N . ILE A 1 81 ? -5.393 0.520 13.967 1.00 96.12 81 ILE A N 1
ATOM 658 C CA . ILE A 1 81 ? -4.638 0.470 12.709 1.00 96.12 81 ILE A CA 1
ATOM 659 C C . ILE A 1 81 ? -4.398 -0.983 12.293 1.00 96.12 81 ILE A C 1
ATOM 661 O O . ILE A 1 81 ? -3.709 -1.747 12.977 1.00 96.12 81 ILE A O 1
ATOM 665 N N . ALA A 1 82 ? -4.884 -1.349 11.111 1.00 96.50 82 ALA A N 1
ATOM 666 C CA . ALA A 1 82 ? -4.456 -2.554 10.416 1.00 96.50 82 ALA A CA 1
ATOM 667 C C . ALA A 1 82 ? -3.291 -2.228 9.469 1.00 96.50 82 ALA A C 1
ATOM 669 O O . ALA A 1 82 ? -3.322 -1.241 8.739 1.00 96.50 82 ALA A O 1
ATOM 670 N N . LYS A 1 83 ? -2.257 -3.067 9.474 1.00 97.69 83 LYS A N 1
ATOM 671 C CA . LYS A 1 83 ? -1.157 -3.056 8.507 1.00 97.69 83 LYS A CA 1
ATOM 672 C C . LYS A 1 83 ? -1.375 -4.191 7.511 1.00 97.69 83 LYS A C 1
ATOM 674 O O . LYS A 1 83 ? -1.354 -5.362 7.899 1.00 97.69 83 LYS A O 1
ATOM 679 N N . LEU A 1 84 ? -1.565 -3.838 6.249 1.00 98.12 84 LEU A N 1
ATOM 680 C CA . LEU A 1 84 ? -1.753 -4.750 5.127 1.00 98.12 84 LEU A CA 1
ATOM 681 C C . LEU A 1 84 ? -0.477 -4.731 4.277 1.00 98.12 84 LEU A C 1
ATOM 683 O O . LEU A 1 84 ? 0.025 -3.657 3.968 1.00 98.12 84 LEU A O 1
ATOM 687 N N . LYS A 1 85 ? 0.053 -5.897 3.906 1.00 98.12 85 LYS A N 1
ATOM 688 C CA . LYS A 1 85 ? 1.071 -6.019 2.852 1.00 98.12 85 LYS A CA 1
ATOM 689 C C . LYS A 1 85 ? 0.426 -6.663 1.637 1.00 98.12 85 LYS A C 1
ATOM 691 O O . LYS A 1 85 ? -0.132 -7.755 1.770 1.00 98.12 85 LYS A O 1
ATOM 696 N N . LEU A 1 86 ? 0.487 -5.996 0.494 1.00 98.38 86 LEU A N 1
ATOM 697 C CA . LEU A 1 86 ? -0.087 -6.443 -0.769 1.00 98.38 86 LEU A CA 1
ATOM 698 C C . LEU A 1 86 ? 1.024 -6.634 -1.795 1.00 98.38 86 LEU A C 1
ATOM 700 O O . LEU A 1 86 ? 1.962 -5.843 -1.837 1.00 98.38 86 LEU A O 1
ATOM 704 N N . ASP A 1 87 ? 0.894 -7.653 -2.635 1.00 98.00 87 ASP A N 1
ATOM 705 C CA . ASP A 1 87 ? 1.673 -7.754 -3.864 1.00 98.00 87 ASP A CA 1
ATOM 706 C C . ASP A 1 87 ? 1.266 -6.598 -4.788 1.00 98.00 87 ASP A C 1
ATOM 708 O O . ASP A 1 87 ? 0.079 -6.392 -5.052 1.00 98.00 87 ASP A O 1
ATOM 712 N N . ALA A 1 88 ? 2.230 -5.787 -5.216 1.00 98.19 88 ALA A N 1
ATOM 713 C CA . ALA A 1 88 ? 1.936 -4.589 -5.991 1.00 98.19 88 ALA A CA 1
ATOM 714 C C . ALA A 1 88 ? 1.548 -4.898 -7.446 1.00 98.19 88 ALA A C 1
ATOM 716 O O . ALA A 1 88 ? 0.981 -4.026 -8.102 1.00 98.19 88 ALA A O 1
ATOM 717 N N . VAL A 1 89 ? 1.819 -6.110 -7.945 1.00 98.00 89 VAL A N 1
ATOM 718 C CA . VAL A 1 89 ? 1.526 -6.515 -9.330 1.00 98.00 89 VAL A CA 1
ATOM 719 C C . VAL A 1 89 ? 0.035 -6.806 -9.517 1.00 98.00 89 VAL A C 1
ATOM 721 O O . VAL A 1 89 ? -0.568 -6.359 -10.488 1.00 98.00 89 VAL A O 1
ATOM 724 N N . ASP A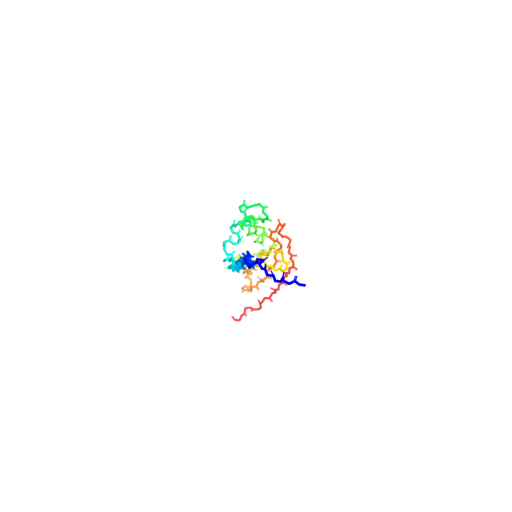 1 90 ? -0.572 -7.536 -8.577 1.00 97.12 90 ASP A N 1
ATOM 725 C CA . ASP A 1 90 ? -1.959 -8.023 -8.675 1.00 97.12 90 ASP A CA 1
ATOM 726 C C . ASP A 1 90 ? -2.868 -7.547 -7.519 1.00 97.12 90 ASP A C 1
ATOM 728 O O . ASP A 1 90 ? -4.087 -7.759 -7.515 1.00 97.12 90 ASP A O 1
ATOM 732 N N . GLY A 1 91 ? -2.297 -6.866 -6.523 1.00 96.25 91 GLY A N 1
ATOM 733 C CA . GLY A 1 91 ? -3.007 -6.379 -5.345 1.00 96.25 91 GLY A CA 1
ATOM 734 C C . GLY A 1 91 ? -3.428 -7.489 -4.381 1.00 96.25 91 GLY A C 1
ATOM 735 O O . GLY A 1 91 ? -4.323 -7.258 -3.560 1.00 96.25 91 GLY A O 1
ATOM 736 N N . ARG A 1 92 ? -2.876 -8.703 -4.485 1.00 97.19 92 ARG A N 1
ATOM 737 C CA . ARG A 1 92 ? -3.172 -9.815 -3.575 1.00 97.19 92 ARG A CA 1
ATOM 738 C C . ARG A 1 92 ? -2.617 -9.519 -2.188 1.00 97.19 92 ARG A C 1
ATOM 740 O O . ARG A 1 92 ? -1.457 -9.146 -2.034 1.00 97.19 92 ARG A O 1
ATOM 747 N N . VAL A 1 93 ? -3.424 -9.739 -1.154 1.00 97.19 93 VAL A N 1
ATOM 748 C CA . VAL A 1 93 ? -2.969 -9.561 0.228 1.00 97.19 93 VAL A CA 1
ATOM 749 C C . VAL A 1 93 ? -2.016 -10.689 0.617 1.00 97.19 93 VAL A C 1
ATOM 751 O O . VAL A 1 93 ? -2.378 -11.861 0.628 1.00 97.19 93 VAL A O 1
ATOM 754 N N . LEU A 1 94 ? -0.785 -10.317 0.957 1.00 96.94 94 LEU A N 1
ATOM 755 C CA . LEU A 1 94 ? 0.269 -11.215 1.423 1.00 96.94 94 LEU A CA 1
ATOM 756 C C . LEU A 1 94 ? 0.245 -11.364 2.944 1.00 96.94 94 LEU A C 1
ATOM 758 O O . LEU A 1 94 ? 0.597 -12.415 3.480 1.00 96.94 94 LEU A O 1
ATOM 762 N N . LYS A 1 95 ? -0.121 -10.294 3.663 1.00 97.25 95 LYS A N 1
ATOM 763 C CA . LYS A 1 95 ? -0.136 -10.293 5.128 1.00 97.25 95 LYS A CA 1
ATOM 764 C C . LYS A 1 95 ? -1.074 -9.243 5.695 1.00 97.25 95 LYS A C 1
ATOM 766 O O . LYS A 1 95 ? -1.121 -8.120 5.206 1.00 97.25 95 LYS A O 1
ATOM 771 N N . ILE A 1 96 ? -1.711 -9.582 6.812 1.00 96.62 96 ILE A N 1
ATOM 772 C CA . ILE A 1 96 ? -2.478 -8.650 7.639 1.00 96.62 96 ILE A CA 1
ATOM 773 C C . ILE A 1 96 ? -1.939 -8.721 9.068 1.00 96.62 96 ILE A C 1
ATOM 775 O O . ILE A 1 96 ? -1.779 -9.807 9.627 1.00 96.62 96 ILE A O 1
ATOM 779 N N . LYS A 1 97 ? -1.646 -7.568 9.671 1.00 95.31 97 LYS A N 1
ATOM 780 C CA . LYS A 1 97 ? -1.319 -7.439 11.098 1.00 95.31 97 LYS A CA 1
ATOM 781 C C . LYS A 1 97 ? -2.169 -6.333 11.710 1.00 95.31 97 LYS A C 1
ATOM 783 O O . LYS A 1 97 ? -2.133 -5.207 11.229 1.00 95.31 97 LYS A O 1
ATOM 788 N N . ARG A 1 98 ? -2.880 -6.617 12.797 1.00 89.75 98 ARG A N 1
ATOM 789 C CA . ARG A 1 98 ? -3.571 -5.584 13.582 1.00 89.75 98 ARG A CA 1
ATOM 790 C C . ARG A 1 98 ? -2.597 -5.034 14.623 1.00 89.75 98 ARG A C 1
ATOM 792 O O . ARG A 1 98 ? -1.987 -5.819 15.345 1.00 89.75 98 ARG A O 1
ATOM 799 N N . LYS A 1 99 ? -2.407 -3.715 14.664 1.00 77.19 99 LYS A N 1
ATOM 800 C CA . LYS A 1 99 ? -1.730 -3.039 15.777 1.00 77.19 99 LYS A CA 1
ATOM 801 C C . LYS A 1 99 ? -2.801 -2.447 16.685 1.00 77.19 99 LYS A C 1
ATOM 803 O O . LYS A 1 99 ? -3.705 -1.766 16.207 1.00 77.19 99 LYS A O 1
ATOM 808 N N . GLU A 1 100 ? -2.696 -2.709 17.980 1.00 69.81 100 GLU A N 1
ATOM 809 C CA . GLU A 1 100 ? -3.487 -1.988 18.975 1.00 69.81 100 GLU A CA 1
ATOM 810 C C . GLU A 1 100 ? -3.065 -0.516 18.970 1.00 69.81 100 GLU A C 1
ATOM 812 O O . GLU A 1 100 ? -1.869 -0.208 18.916 1.00 69.81 100 GLU A O 1
ATOM 817 N N . GLY A 1 101 ? -4.051 0.385 18.955 1.00 61.94 101 GLY A N 1
ATOM 818 C CA . GLY A 1 101 ? -3.807 1.800 19.213 1.00 61.94 101 GLY A CA 1
ATOM 819 C C . GLY A 1 101 ? -3.312 1.937 20.649 1.00 61.94 101 GLY A C 1
ATOM 820 O O . GLY A 1 101 ? -3.939 1.389 21.553 1.00 61.94 101 GLY A O 1
ATOM 821 N N . ARG A 1 102 ? -2.160 2.582 20.838 1.00 57.28 102 ARG A N 1
ATOM 822 C CA . ARG A 1 102 ? -1.703 3.037 22.154 1.00 57.28 102 ARG A CA 1
ATOM 823 C C . ARG A 1 102 ? -2.137 4.474 22.354 1.00 57.28 102 ARG A C 1
ATOM 825 O O . ARG A 1 102 ? -2.067 5.216 21.348 1.00 57.28 102 ARG A O 1
#